Protein AF-A0A1Q5UIK3-F1 (afdb_monomer_lite)

Foldseek 3Di:
DDDDDDDDDDPPPPPPPPPPPDPDQDLVNVVVCVVVVVPVVCVVPPDDDDADADPQAFAADFADQFQADPPGDGDPDPVRGDAAADAEAPPNHNPRHDTQPDGPPDDGDDHDWDWDWDDPDSRDIDIDIDTDTSFDAHAYPNDTDGDD

Secondary structure (DSSP, 8-state):
-----------------------PPPHHHHHHHHHTTTHHHHHHTPPPP----BTTBPPP----SBS-BTTB----SGGGBPPPPPP-BTT-TTTTS----S-TTSPPPP---EEEEEEEETTEEEEEEE---S----EETTEE-S--

Sequence (148 aa):
MWLKSWAGLTILAGLAGSVAAVTQITDDEMTSLLNAGGVDLADRYAPLWFFGQAMSKPPCYPTWAFGGSPTTADIYNDAHKTPAAPQCEYPNVGCNCRNPGVAIGNRGPAFPVYYTYQRCSDTEVRVVYNLFYEKDGATFAGIQTGHD

Structure (mmCIF, N/CA/C/O backbone):
data_AF-A0A1Q5UIK3-F1
#
_entry.id   AF-A0A1Q5UIK3-F1
#
loop_
_atom_site.group_PDB
_atom_site.id
_atom_site.type_symbol
_atom_site.label_atom_id
_atom_site.label_alt_id
_atom_site.label_comp_id
_atom_site.label_asym_id
_atom_site.label_entity_id
_atom_site.label_seq_id
_atom_site.pdbx_PDB_ins_code
_atom_site.Cartn_x
_atom_site.Cartn_y
_atom_site.Cartn_z
_atom_site.occupancy
_atom_site.B_iso_or_equiv
_atom_site.auth_seq_id
_atom_site.auth_comp_id
_atom_site.auth_asym_id
_atom_site.auth_atom_id
_atom_site.pdbx_PDB_model_num
ATOM 1 N N . MET A 1 1 ? -42.497 -73.421 1.644 1.00 35.97 1 MET A N 1
ATOM 2 C CA . MET A 1 1 ? -41.841 -72.796 2.818 1.00 35.97 1 MET A CA 1
ATOM 3 C C . MET A 1 1 ? -41.055 -71.600 2.279 1.00 35.97 1 MET A C 1
ATOM 5 O O . MET A 1 1 ? -40.140 -71.850 1.517 1.00 35.97 1 MET A O 1
ATOM 9 N N . TRP A 1 2 ? -41.454 -70.315 2.369 1.00 42.72 2 TRP A N 1
ATOM 10 C CA . TRP A 1 2 ? -41.792 -69.489 3.560 1.00 42.72 2 TRP A CA 1
ATOM 11 C C . TRP A 1 2 ? -40.768 -69.753 4.678 1.00 42.72 2 TRP A C 1
ATOM 13 O O . TRP A 1 2 ? -40.650 -70.905 5.070 1.00 42.72 2 TRP A O 1
ATOM 23 N N . LEU A 1 3 ? -39.958 -68.815 5.188 1.00 38.78 3 LEU A N 1
ATOM 24 C CA . LEU A 1 3 ? -40.148 -67.404 5.577 1.00 38.78 3 LEU A CA 1
ATOM 25 C C . LEU A 1 3 ? -38.871 -66.573 5.252 1.00 38.78 3 LEU A C 1
ATOM 27 O O . LEU A 1 3 ? -37.780 -67.121 5.289 1.00 38.78 3 LEU A O 1
ATOM 31 N N . LYS A 1 4 ? -38.941 -65.319 4.771 1.00 45.28 4 LYS A N 1
ATOM 32 C CA . LYS A 1 4 ? -39.191 -64.036 5.484 1.00 45.28 4 LYS A CA 1
ATOM 33 C C . LYS A 1 4 ? -38.079 -63.631 6.474 1.00 45.28 4 LYS A C 1
ATOM 35 O O . LYS A 1 4 ? -37.810 -64.394 7.395 1.00 45.28 4 LYS A O 1
ATOM 40 N N . SER A 1 5 ? -37.601 -62.382 6.327 1.00 47.25 5 SER A N 1
ATOM 41 C CA . SER A 1 5 ? -37.031 -61.441 7.334 1.00 47.25 5 SER A CA 1
ATOM 42 C C . SER A 1 5 ? -35.660 -60.907 6.909 1.00 47.25 5 SER A C 1
ATOM 44 O O . SER A 1 5 ? -34.841 -61.670 6.425 1.00 47.25 5 SER A O 1
ATOM 46 N N . TRP A 1 6 ? -35.276 -59.652 7.106 1.00 45.16 6 TRP A N 1
ATOM 47 C CA . TRP A 1 6 ? -35.950 -58.374 7.335 1.00 45.16 6 TRP A CA 1
ATOM 48 C C . TRP A 1 6 ? -34.824 -57.329 7.249 1.00 45.16 6 TRP A C 1
ATOM 50 O O . TRP A 1 6 ? -33.680 -57.622 7.581 1.00 45.16 6 TRP A O 1
ATOM 60 N N . ALA A 1 7 ? -35.175 -56.141 6.766 1.00 48.38 7 ALA A N 1
ATOM 61 C CA . ALA A 1 7 ? -34.403 -54.904 6.747 1.00 48.38 7 ALA A CA 1
ATOM 62 C C . ALA A 1 7 ? -33.225 -54.805 7.744 1.00 48.38 7 ALA A C 1
ATOM 64 O O . ALA A 1 7 ? -33.425 -54.772 8.956 1.00 48.38 7 ALA A O 1
ATOM 65 N N . GLY A 1 8 ? -32.010 -54.640 7.217 1.00 41.06 8 GLY A N 1
ATOM 66 C CA . GLY A 1 8 ? -30.897 -54.028 7.941 1.00 41.06 8 GLY A CA 1
ATOM 67 C C . GLY A 1 8 ? -30.875 -52.535 7.631 1.00 41.06 8 GLY A C 1
ATOM 68 O O . GLY A 1 8 ? -30.409 -52.133 6.571 1.00 41.06 8 GLY A O 1
ATOM 69 N N . LEU A 1 9 ? -31.444 -51.727 8.523 1.00 45.75 9 LEU A N 1
ATOM 70 C CA . LEU A 1 9 ? -31.433 -50.270 8.449 1.00 45.75 9 LEU A CA 1
ATOM 71 C C . LEU A 1 9 ? -30.008 -49.774 8.757 1.00 45.75 9 LEU A C 1
ATOM 73 O O . LEU A 1 9 ? -29.568 -49.818 9.905 1.00 45.75 9 LEU A O 1
ATOM 77 N N . THR A 1 10 ? -29.267 -49.327 7.746 1.00 52.31 10 THR A N 1
ATOM 78 C CA . THR A 1 10 ? -27.949 -48.708 7.931 1.00 52.31 10 THR A CA 1
ATOM 79 C C . THR A 1 10 ? -28.141 -47.300 8.494 1.00 52.31 10 THR A C 1
ATOM 81 O O . THR A 1 10 ? -28.479 -46.368 7.767 1.00 52.31 10 THR A O 1
ATOM 84 N N . ILE A 1 11 ? -27.955 -47.130 9.803 1.00 53.50 11 ILE A N 1
ATOM 85 C CA . ILE A 1 11 ? -27.897 -45.807 10.432 1.00 53.50 11 ILE A CA 1
ATOM 86 C C . ILE A 1 11 ? -26.524 -45.211 10.098 1.00 53.50 11 ILE A C 1
ATOM 88 O O . ILE A 1 11 ? -25.532 -45.513 10.759 1.00 53.50 11 ILE A O 1
ATOM 92 N N . LEU A 1 12 ? -26.451 -44.367 9.064 1.00 50.59 12 LEU A N 1
ATOM 93 C CA . LEU A 1 12 ? -25.354 -43.407 8.944 1.00 50.59 12 LEU A CA 1
ATOM 94 C C . LEU A 1 12 ? -25.572 -42.336 10.019 1.00 50.59 12 LEU A C 1
ATOM 96 O O . LEU A 1 12 ? -26.315 -41.377 9.819 1.00 50.59 12 LEU A O 1
ATOM 100 N N . ALA A 1 13 ? -24.935 -42.512 11.175 1.00 54.38 13 ALA A N 1
ATOM 101 C CA . ALA A 1 13 ? -24.738 -41.424 12.117 1.00 54.38 13 ALA A CA 1
ATOM 102 C C . ALA A 1 13 ? -23.795 -40.413 11.452 1.00 54.38 13 ALA A C 1
ATOM 104 O O . ALA A 1 13 ? -22.579 -40.599 11.417 1.00 54.38 13 ALA A O 1
ATOM 105 N N . GLY A 1 14 ? -24.377 -39.378 10.845 1.00 53.47 14 GLY A N 1
ATOM 106 C CA . GLY A 1 14 ? -23.629 -38.240 10.340 1.00 53.47 14 GLY A CA 1
ATOM 107 C C . GLY A 1 14 ? -22.860 -37.612 11.494 1.00 53.47 14 GLY A C 1
ATOM 108 O O . GLY A 1 14 ? -23.458 -37.090 12.433 1.00 53.47 14 GLY A O 1
ATOM 109 N N . LEU A 1 15 ? -21.532 -37.677 11.427 1.00 57.94 15 LEU A N 1
ATOM 110 C CA . LEU A 1 15 ? -20.653 -36.820 12.207 1.00 57.94 15 LEU A CA 1
ATOM 111 C C . LEU A 1 15 ? -20.945 -35.381 11.776 1.00 57.94 15 LEU A C 1
ATOM 113 O O . LEU A 1 15 ? -20.359 -34.872 10.822 1.00 57.94 15 LEU A O 1
ATOM 117 N N . ALA A 1 16 ? -21.886 -34.733 12.458 1.00 58.91 16 ALA A N 1
ATOM 118 C CA . ALA A 1 16 ? -21.988 -33.288 12.468 1.00 58.91 16 ALA A CA 1
ATOM 119 C C . ALA A 1 16 ? -20.746 -32.775 13.203 1.00 58.91 16 ALA A C 1
ATOM 121 O O . ALA A 1 16 ? -20.760 -32.564 14.413 1.00 58.91 16 ALA A O 1
ATOM 122 N N . GLY A 1 17 ? -19.631 -32.669 12.479 1.00 57.50 17 GLY A N 1
ATOM 123 C CA . GLY A 1 17 ? -18.482 -31.918 12.947 1.00 57.50 17 GLY A CA 1
ATOM 124 C C . GLY A 1 17 ? -18.959 -30.496 13.186 1.00 57.50 17 GLY A C 1
ATOM 125 O O . GLY A 1 17 ? -19.393 -29.822 12.251 1.00 57.50 17 GLY A O 1
ATOM 126 N N . SER A 1 18 ? -18.933 -30.058 14.439 1.00 54.19 18 SER A N 1
ATOM 127 C CA . SER A 1 18 ? -19.069 -28.654 14.782 1.00 54.19 18 SER A CA 1
ATOM 128 C C . SER A 1 18 ? -17.941 -27.918 14.070 1.00 54.19 18 SER A C 1
ATOM 130 O O . SER A 1 18 ? -16.790 -27.928 14.501 1.00 54.19 18 SER A O 1
ATOM 132 N N . VAL A 1 19 ? -18.264 -27.300 12.937 1.00 55.69 19 VAL A N 1
ATOM 133 C CA . VAL A 1 19 ? -17.433 -26.242 12.383 1.00 55.69 19 VAL A CA 1
ATOM 134 C C . VAL A 1 19 ? -17.453 -25.155 13.452 1.00 55.69 19 VAL A C 1
ATOM 136 O O . VAL A 1 19 ? -18.446 -24.445 13.594 1.00 55.69 19 VAL A O 1
ATOM 139 N N . ALA A 1 20 ? -16.404 -25.077 14.270 1.00 50.78 20 ALA A N 1
ATOM 140 C CA . ALA A 1 20 ? -16.178 -23.946 15.158 1.00 50.78 20 ALA A CA 1
ATOM 141 C C . ALA A 1 20 ? -15.836 -22.742 14.268 1.00 50.78 20 ALA A C 1
ATOM 143 O O . ALA A 1 20 ? -14.674 -22.418 14.032 1.00 50.78 20 ALA A O 1
ATOM 144 N N . ALA A 1 21 ? -16.871 -22.162 13.665 1.00 48.84 21 ALA A N 1
ATOM 145 C CA . ALA A 1 21 ? -16.783 -21.008 12.796 1.00 48.84 21 ALA A CA 1
ATOM 146 C C . ALA A 1 21 ? -16.826 -19.736 13.647 1.00 48.84 21 ALA A C 1
ATOM 148 O O . ALA A 1 21 ? -17.780 -19.518 14.387 1.00 48.84 21 ALA A O 1
ATOM 149 N N . VAL A 1 22 ? -15.795 -18.906 13.461 1.00 58.50 22 VAL A N 1
ATOM 150 C CA . VAL A 1 22 ? -15.630 -17.530 13.955 1.00 58.50 22 VAL A CA 1
ATOM 151 C C . VAL A 1 22 ? -15.568 -17.420 15.483 1.00 58.50 22 VAL A C 1
ATOM 153 O O . VAL A 1 22 ? -16.582 -17.371 16.171 1.00 58.50 22 VAL A O 1
ATOM 156 N N . THR A 1 23 ? -14.354 -17.276 16.024 1.00 61.75 23 THR A N 1
ATOM 157 C CA . THR A 1 23 ? -14.182 -16.599 17.317 1.00 61.75 23 THR A CA 1
ATOM 158 C C . THR A 1 23 ? -14.755 -15.194 17.159 1.00 61.75 23 THR A C 1
ATOM 160 O O . THR A 1 23 ? -14.167 -14.367 16.456 1.00 61.75 23 THR A O 1
ATOM 163 N N . GLN A 1 24 ? -15.935 -14.953 17.721 1.00 78.38 24 GLN A N 1
ATOM 164 C CA . GLN A 1 24 ? -16.525 -13.622 17.739 1.00 78.38 24 GLN A CA 1
ATOM 165 C C . GLN A 1 24 ? -15.636 -12.721 18.595 1.00 78.38 24 GLN A C 1
ATOM 167 O O . GLN A 1 24 ? -15.252 -13.102 19.698 1.00 78.38 24 GLN A O 1
ATOM 172 N N . ILE A 1 25 ? -15.290 -11.552 18.061 1.00 86.62 25 ILE A N 1
ATOM 173 C CA . ILE A 1 25 ? -14.640 -10.496 18.836 1.00 86.62 25 ILE A CA 1
ATOM 174 C C . ILE A 1 25 ? -15.719 -9.919 19.750 1.00 86.62 25 ILE A C 1
ATOM 176 O O . ILE A 1 25 ? -16.785 -9.536 19.264 1.00 86.62 25 ILE A O 1
ATOM 180 N N . THR A 1 26 ? -15.478 -9.908 21.059 1.00 91.31 26 THR A N 1
ATOM 181 C CA . THR A 1 26 ? -16.429 -9.321 22.013 1.00 91.31 26 THR A CA 1
ATOM 182 C C . THR A 1 26 ? -16.451 -7.799 21.879 1.00 91.31 26 THR A C 1
ATOM 184 O O . THR A 1 26 ? -15.500 -7.202 21.376 1.00 91.31 26 THR A O 1
ATOM 187 N N . ASP A 1 27 ? -17.504 -7.145 22.368 1.00 91.19 27 ASP A N 1
ATOM 188 C CA . ASP A 1 27 ? -17.585 -5.678 22.337 1.00 91.19 27 ASP A CA 1
ATOM 189 C C . ASP A 1 27 ? -16.419 -5.014 23.085 1.00 91.19 27 ASP A C 1
ATOM 191 O O . ASP A 1 27 ? -15.885 -4.000 22.627 1.00 91.19 27 ASP A O 1
ATOM 195 N N . ASP A 1 28 ? -15.984 -5.611 24.198 1.00 94.12 28 ASP A N 1
ATOM 196 C CA . ASP A 1 28 ? -14.838 -5.144 24.982 1.00 94.12 28 ASP A CA 1
ATOM 197 C C . ASP A 1 28 ? -13.520 -5.319 24.215 1.00 94.12 28 ASP A C 1
ATOM 199 O O . ASP A 1 28 ? -12.705 -4.393 24.170 1.00 94.12 28 ASP A O 1
ATOM 203 N N . GLU A 1 29 ? -13.318 -6.473 23.564 1.00 94.12 29 GLU A N 1
ATOM 204 C CA . GLU A 1 29 ? -12.138 -6.727 22.726 1.00 94.12 29 GLU A CA 1
ATOM 205 C C . GLU A 1 29 ? -12.114 -5.760 21.539 1.00 94.12 29 GLU A C 1
ATOM 207 O O . GLU A 1 29 ? -11.101 -5.105 21.296 1.00 94.12 29 GLU A O 1
ATOM 212 N N . MET A 1 30 ? -13.241 -5.592 20.844 1.00 93.69 30 MET A N 1
ATOM 213 C CA . MET A 1 30 ? -13.347 -4.665 19.721 1.00 93.69 30 MET A CA 1
ATOM 214 C C . MET A 1 30 ? -13.067 -3.231 20.171 1.00 93.69 30 MET A C 1
ATOM 216 O O . MET A 1 30 ? -12.291 -2.521 19.537 1.00 93.69 30 MET A O 1
ATOM 220 N N . THR A 1 31 ? -13.643 -2.800 21.292 1.00 94.38 31 THR A N 1
ATOM 221 C CA . THR A 1 31 ? -13.398 -1.463 21.847 1.00 94.38 31 THR A CA 1
ATOM 222 C C . THR A 1 31 ? -11.925 -1.270 22.205 1.00 94.38 31 THR A C 1
ATOM 224 O O . THR A 1 31 ? -11.357 -0.218 21.911 1.00 94.38 31 THR A O 1
ATOM 227 N N . SER A 1 32 ? -11.273 -2.285 22.777 1.00 95.19 32 SER A N 1
ATOM 228 C CA . SER A 1 32 ? -9.839 -2.249 23.074 1.00 95.19 32 SER A CA 1
ATOM 229 C C . SER A 1 32 ? -8.993 -2.111 21.804 1.00 95.19 32 SER A C 1
ATOM 231 O O . SER A 1 32 ? -8.152 -1.213 21.736 1.00 95.19 32 SER A O 1
ATOM 233 N N . LEU A 1 33 ? -9.271 -2.917 20.775 1.00 95.25 33 LEU A N 1
ATOM 234 C CA . LEU A 1 33 ? -8.584 -2.863 19.480 1.00 95.25 33 LEU A CA 1
ATOM 235 C C . LEU A 1 33 ? -8.726 -1.487 18.813 1.00 95.25 33 LEU A C 1
ATOM 237 O O . LEU A 1 33 ? -7.747 -0.918 18.328 1.00 95.25 33 LEU A O 1
ATOM 241 N N . LEU A 1 34 ? -9.939 -0.927 18.816 1.00 94.94 34 LEU A N 1
ATOM 242 C CA . LEU A 1 34 ? -10.218 0.394 18.250 1.00 94.94 34 LEU A CA 1
ATOM 243 C C . LEU A 1 34 ? -9.526 1.515 19.039 1.00 94.94 34 LEU A C 1
ATOM 245 O O . LEU A 1 34 ? -9.010 2.452 18.431 1.00 94.94 34 LEU A O 1
ATOM 249 N N . ASN A 1 35 ? -9.475 1.427 20.370 1.00 94.62 35 ASN A N 1
ATOM 250 C CA . ASN A 1 35 ? -8.804 2.422 21.215 1.00 94.62 35 ASN A CA 1
ATOM 251 C C . ASN A 1 35 ? -7.273 2.361 21.106 1.00 94.62 35 ASN A C 1
ATOM 253 O O . ASN A 1 35 ? -6.609 3.377 21.301 1.00 94.62 35 ASN A O 1
ATOM 257 N N . ALA A 1 36 ? -6.711 1.204 20.748 1.00 94.81 36 ALA A N 1
ATOM 258 C CA . ALA A 1 36 ? -5.283 1.024 20.481 1.00 94.81 36 ALA A CA 1
ATOM 259 C C . ALA A 1 36 ? -4.842 1.535 19.090 1.00 94.81 36 ALA A C 1
ATOM 261 O O . ALA A 1 36 ? -3.733 1.249 18.644 1.00 94.81 36 ALA A O 1
ATOM 262 N N . GLY A 1 37 ? -5.698 2.274 18.374 1.00 93.94 37 GLY A N 1
ATOM 263 C CA . GLY A 1 37 ? -5.393 2.773 17.030 1.00 93.94 37 GLY A CA 1
ATOM 264 C C . GLY A 1 37 ? -5.663 1.760 15.915 1.00 93.94 37 GLY A C 1
ATOM 265 O O . GLY A 1 37 ? -5.223 1.965 14.782 1.00 93.94 37 GLY A O 1
ATOM 266 N N . GLY A 1 38 ? -6.349 0.650 16.211 1.00 94.62 38 GLY A N 1
ATOM 267 C CA . GLY A 1 38 ? -6.768 -0.339 15.218 1.00 94.62 38 GLY A CA 1
ATOM 268 C C . GLY A 1 38 ? -5.632 -1.114 14.545 1.00 94.62 38 GLY A C 1
ATOM 269 O O . GLY A 1 38 ? -5.915 -1.833 13.594 1.00 94.62 38 GLY A O 1
ATOM 270 N N . VAL A 1 39 ? -4.379 -0.988 15.008 1.00 94.38 39 VAL A N 1
ATOM 271 C CA . VAL A 1 39 ? -3.204 -1.649 14.403 1.00 94.38 39 VAL A CA 1
ATOM 272 C C . VAL A 1 39 ? -3.386 -3.164 14.407 1.00 94.38 39 VAL A C 1
ATOM 274 O O . VAL A 1 39 ? -3.352 -3.788 13.353 1.00 94.38 39 VAL A O 1
ATOM 277 N N . ASP A 1 40 ? -3.664 -3.742 15.575 1.00 94.56 40 ASP A N 1
ATOM 278 C CA . ASP A 1 40 ? -3.824 -5.191 15.730 1.00 94.56 40 ASP A CA 1
ATOM 279 C C . ASP A 1 40 ? -5.057 -5.715 14.980 1.00 94.56 40 ASP A C 1
ATOM 281 O O . ASP A 1 40 ? -5.056 -6.827 14.454 1.00 94.56 40 ASP A O 1
ATOM 285 N N . LEU A 1 41 ? -6.112 -4.896 14.884 1.00 94.38 41 LEU A N 1
ATOM 286 C CA . LEU A 1 41 ? -7.287 -5.223 14.078 1.00 94.38 41 LEU A CA 1
ATOM 287 C C . LEU A 1 41 ? -6.938 -5.239 12.583 1.00 94.38 41 LEU A C 1
ATOM 289 O O . LEU A 1 41 ? -7.338 -6.159 11.871 1.00 94.38 41 LEU A O 1
ATOM 293 N N . ALA A 1 42 ? -6.194 -4.241 12.109 1.00 95.75 42 ALA A N 1
ATOM 294 C CA . ALA A 1 42 ? -5.764 -4.149 10.721 1.00 95.75 42 ALA A CA 1
ATOM 295 C C . ALA A 1 42 ? -4.772 -5.262 10.354 1.00 95.75 42 ALA A C 1
ATOM 297 O O . ALA A 1 42 ? -4.863 -5.826 9.270 1.00 95.75 42 ALA A O 1
ATOM 298 N N . ASP A 1 43 ? -3.867 -5.638 11.253 1.00 94.06 43 ASP A N 1
ATOM 299 C CA . ASP A 1 43 ? -2.946 -6.754 11.026 1.00 94.06 43 ASP A CA 1
ATO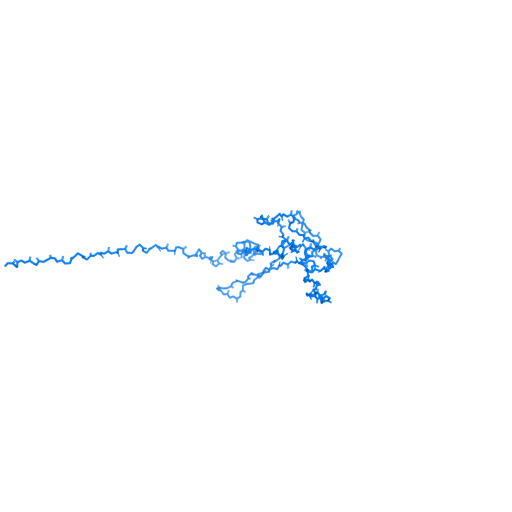M 300 C C . ASP A 1 43 ? -3.699 -8.094 10.947 1.00 94.06 43 ASP A C 1
ATOM 302 O O . ASP A 1 43 ? -3.540 -8.852 9.988 1.00 94.06 43 ASP A O 1
ATOM 306 N N . ARG A 1 44 ? -4.622 -8.346 11.889 1.00 92.06 44 ARG A N 1
ATOM 307 C CA . ARG A 1 44 ? -5.414 -9.590 11.954 1.00 92.06 44 ARG A CA 1
ATOM 308 C C . ARG A 1 44 ? -6.269 -9.840 10.711 1.00 92.06 44 ARG A C 1
ATOM 310 O O . ARG A 1 44 ? -6.521 -10.998 10.374 1.00 92.06 44 ARG A O 1
ATOM 317 N N . TYR A 1 45 ? -6.738 -8.779 10.059 1.00 91.75 45 TYR A N 1
ATOM 318 C CA . TYR A 1 45 ? -7.625 -8.853 8.894 1.00 91.75 45 TYR A CA 1
ATOM 319 C C . TYR A 1 45 ? -6.983 -8.312 7.612 1.00 91.75 45 TYR A C 1
ATOM 321 O O . TYR A 1 45 ? -7.697 -8.026 6.644 1.00 91.75 45 TYR A O 1
ATOM 329 N N . ALA A 1 46 ? -5.656 -8.169 7.586 1.00 95.50 46 ALA A N 1
ATOM 330 C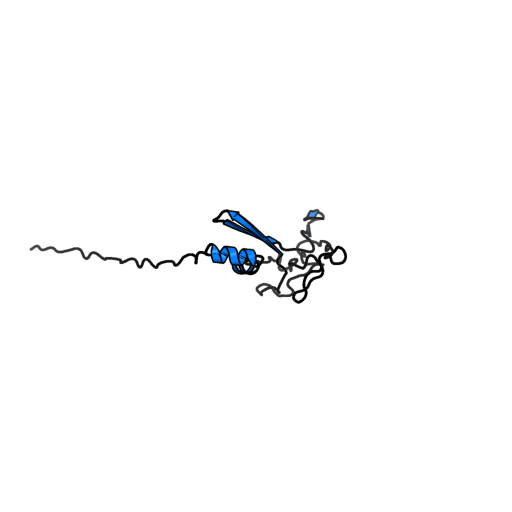 CA . ALA A 1 46 ? -4.940 -7.752 6.393 1.00 95.50 46 ALA A CA 1
ATOM 331 C C . ALA A 1 46 ? -5.161 -8.776 5.262 1.00 95.50 46 ALA A C 1
ATOM 333 O O . ALA A 1 46 ? -5.050 -9.988 5.482 1.00 95.50 46 ALA A O 1
ATOM 334 N N . PRO A 1 47 ? -5.477 -8.331 4.034 1.00 95.31 47 PRO A N 1
ATOM 335 C CA . PRO A 1 47 ? -5.604 -9.241 2.909 1.00 95.31 47 PRO A CA 1
ATOM 336 C C . PRO A 1 47 ? -4.241 -9.822 2.516 1.00 95.31 47 PRO A C 1
ATOM 338 O O . PRO A 1 47 ? -3.180 -9.289 2.830 1.00 95.31 47 PRO A O 1
ATOM 341 N N . LEU A 1 48 ? -4.270 -10.910 1.753 1.00 94.88 48 LEU A N 1
ATOM 342 C CA . LEU A 1 48 ? -3.085 -11.382 1.047 1.00 94.88 48 LEU A CA 1
ATOM 343 C C . LEU A 1 48 ? -2.978 -10.651 -0.291 1.00 94.88 48 LEU A C 1
ATOM 345 O O . LEU A 1 48 ? -3.890 -10.716 -1.116 1.00 94.88 48 LEU A O 1
ATOM 349 N N . TRP A 1 49 ? -1.851 -9.982 -0.521 1.00 95.38 49 TRP A N 1
ATOM 350 C CA . TRP A 1 49 ? -1.579 -9.298 -1.783 1.00 95.38 49 TRP A CA 1
ATOM 351 C C . TRP A 1 49 ? -0.779 -10.186 -2.733 1.00 95.38 49 TRP A C 1
ATOM 353 O O . TRP A 1 49 ? 0.316 -10.650 -2.408 1.00 95.38 49 TRP A O 1
ATOM 363 N N . PHE A 1 50 ? -1.317 -10.376 -3.935 1.00 93.88 50 PHE A N 1
ATOM 364 C CA . PHE A 1 50 ? -0.648 -11.053 -5.040 1.00 93.88 50 PHE A CA 1
ATOM 365 C C . PHE A 1 50 ? -0.319 -10.029 -6.123 1.00 93.88 50 PHE A C 1
ATOM 367 O O . PHE A 1 50 ? -1.212 -9.374 -6.657 1.00 93.88 50 PHE A O 1
ATOM 374 N N . PHE A 1 51 ? 0.961 -9.906 -6.465 1.00 93.44 51 PHE A N 1
ATOM 375 C CA . PHE A 1 51 ? 1.429 -8.952 -7.470 1.00 93.44 51 PHE A CA 1
ATOM 376 C C . PHE A 1 51 ? 1.698 -9.677 -8.789 1.00 93.44 51 PHE A C 1
ATOM 378 O O . PHE A 1 51 ? 2.614 -10.496 -8.888 1.00 93.44 51 PHE A O 1
ATOM 385 N N . GLY A 1 52 ? 0.863 -9.399 -9.791 1.00 90.25 52 GLY A N 1
ATOM 386 C CA . GLY A 1 52 ? 0.937 -10.031 -11.107 1.00 90.25 52 GLY A CA 1
ATOM 387 C C . GLY A 1 52 ? 2.137 -9.564 -11.934 1.00 90.25 52 GLY A C 1
ATOM 388 O O . GLY A 1 52 ? 2.628 -8.452 -11.767 1.00 90.25 52 GLY A O 1
ATOM 389 N N . GLN A 1 53 ? 2.589 -10.416 -12.856 1.00 90.75 53 GLN A N 1
ATOM 390 C CA . GLN A 1 53 ? 3.650 -10.100 -13.816 1.00 90.75 53 GLN A CA 1
ATOM 391 C C . GLN A 1 53 ? 3.144 -10.280 -15.243 1.00 90.75 53 GLN A C 1
ATOM 393 O O . GLN A 1 53 ? 2.706 -11.368 -15.620 1.00 90.75 53 GLN A O 1
ATOM 398 N N . ALA A 1 54 ? 3.232 -9.226 -16.051 1.00 89.62 54 ALA A N 1
ATOM 399 C CA . ALA A 1 54 ? 2.898 -9.279 -17.468 1.00 89.62 54 ALA A CA 1
ATOM 400 C C . ALA A 1 54 ? 4.097 -9.812 -18.260 1.00 89.62 54 ALA A C 1
ATOM 402 O O . ALA A 1 54 ? 5.178 -9.233 -18.203 1.00 89.62 5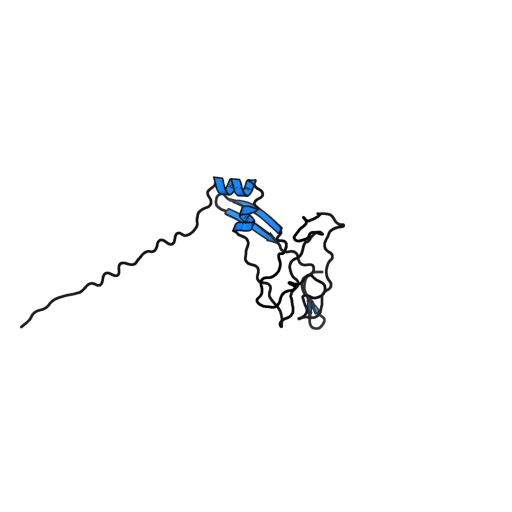4 ALA A O 1
ATOM 403 N N . MET A 1 55 ? 3.928 -10.916 -18.998 1.00 93.00 55 MET A N 1
ATOM 404 C CA . MET A 1 55 ? 4.989 -11.509 -19.836 1.00 93.00 55 MET A CA 1
ATOM 405 C C . MET A 1 55 ? 6.328 -11.697 -19.092 1.00 93.00 55 MET A C 1
ATOM 407 O O . MET A 1 55 ? 7.401 -11.402 -19.622 1.00 93.00 55 MET A O 1
ATOM 411 N N . SER A 1 56 ? 6.257 -12.149 -17.836 1.00 92.81 56 SER A N 1
ATOM 412 C CA . SER A 1 56 ? 7.414 -12.331 -16.945 1.00 92.81 56 SER A CA 1
ATOM 413 C C . SER A 1 56 ? 8.235 -11.057 -16.692 1.00 92.81 56 SER A C 1
ATOM 415 O O . SER A 1 56 ? 9.430 -11.133 -16.400 1.00 92.81 56 SER A O 1
ATOM 417 N N . LYS A 1 57 ? 7.621 -9.876 -16.827 1.00 93.50 57 LYS A N 1
ATOM 418 C CA . LYS A 1 57 ? 8.214 -8.602 -16.418 1.00 93.50 57 LYS A CA 1
ATOM 419 C C . LYS A 1 57 ? 7.800 -8.252 -14.986 1.00 93.50 57 LYS A C 1
ATOM 421 O O . LYS A 1 57 ? 6.620 -8.400 -14.652 1.00 93.50 57 LYS A O 1
ATOM 426 N N . PRO A 1 58 ? 8.736 -7.760 -14.151 1.00 93.62 58 PRO A N 1
ATOM 427 C CA . PRO A 1 58 ? 8.408 -7.275 -12.818 1.00 93.62 58 PRO A CA 1
ATOM 428 C C . PRO A 1 58 ? 7.347 -6.165 -12.870 1.00 93.62 58 PRO A C 1
ATOM 430 O O . PRO A 1 58 ? 7.390 -5.335 -13.784 1.00 93.62 58 PRO A O 1
ATOM 433 N N . PRO A 1 59 ? 6.420 -6.114 -11.899 1.00 94.06 59 PRO A N 1
ATOM 434 C CA . PRO A 1 59 ? 5.491 -5.005 -11.769 1.00 94.06 59 PRO A CA 1
ATOM 435 C C . PRO A 1 59 ? 6.150 -3.856 -10.994 1.00 94.06 59 PRO A C 1
ATOM 437 O O . PRO A 1 59 ? 7.190 -4.051 -10.355 1.00 94.06 59 PRO A O 1
ATOM 440 N N . CYS A 1 60 ? 5.514 -2.681 -10.976 1.00 94.31 60 CYS A N 1
ATOM 441 C CA . CYS A 1 60 ? 5.744 -1.775 -9.853 1.00 94.31 60 CYS A CA 1
ATOM 442 C C . CYS A 1 60 ? 5.217 -2.421 -8.574 1.00 94.31 60 CYS A C 1
ATOM 444 O O . CYS A 1 60 ? 4.196 -3.111 -8.575 1.00 94.31 60 CYS A O 1
ATOM 446 N N . TYR A 1 61 ? 5.938 -2.212 -7.487 1.00 95.69 61 TYR A N 1
ATOM 447 C CA . TYR A 1 61 ? 5.668 -2.792 -6.184 1.00 95.69 61 TYR A CA 1
ATOM 448 C C . TYR A 1 61 ? 5.329 -1.681 -5.193 1.00 95.69 61 TYR A C 1
ATOM 450 O O . TYR A 1 61 ? 5.908 -0.597 -5.311 1.00 95.69 61 TYR A O 1
ATOM 458 N N . PRO A 1 62 ? 4.444 -1.917 -4.207 1.00 95.81 62 PRO A N 1
ATOM 459 C CA . PRO A 1 62 ? 4.079 -0.865 -3.275 1.00 95.81 62 PRO A CA 1
ATOM 460 C C . PRO A 1 62 ? 5.298 -0.292 -2.548 1.00 95.81 62 PRO A C 1
ATOM 462 O O . PRO A 1 62 ? 6.224 -1.013 -2.146 1.00 95.81 62 PRO A O 1
ATOM 465 N N . THR A 1 63 ? 5.299 1.022 -2.373 1.00 94.25 63 THR A N 1
ATOM 466 C CA . THR A 1 63 ? 6.380 1.765 -1.723 1.00 94.25 63 THR A CA 1
ATOM 467 C C . THR A 1 63 ? 5.818 2.843 -0.804 1.00 94.25 63 THR A C 1
ATOM 469 O O . THR A 1 63 ? 4.608 3.051 -0.752 1.00 94.25 63 THR A O 1
ATOM 472 N N . TRP A 1 64 ? 6.686 3.492 -0.033 1.00 94.75 64 TRP A N 1
ATOM 473 C CA . TRP A 1 64 ? 6.288 4.543 0.902 1.00 94.75 64 TRP A CA 1
ATOM 474 C C . TRP A 1 64 ? 5.798 5.760 0.131 1.00 94.75 64 TRP A C 1
ATOM 476 O O . TRP A 1 64 ? 6.419 6.156 -0.850 1.00 94.75 64 TRP A O 1
ATOM 486 N N . ALA A 1 65 ? 4.698 6.360 0.574 1.00 94.44 65 ALA A N 1
ATOM 487 C CA . ALA A 1 65 ? 4.197 7.619 0.034 1.00 94.44 65 ALA A CA 1
ATOM 488 C C . ALA A 1 65 ? 5.055 8.814 0.489 1.00 94.44 65 ALA A C 1
ATOM 490 O O . ALA A 1 65 ? 5.128 9.821 -0.216 1.00 94.44 65 ALA A O 1
ATOM 491 N N . PHE A 1 66 ? 5.717 8.694 1.648 1.00 94.06 66 PHE A N 1
ATOM 492 C CA . PHE A 1 66 ? 6.516 9.757 2.252 1.00 94.06 66 PHE A CA 1
ATOM 493 C C . PHE A 1 66 ? 7.847 9.244 2.825 1.00 94.06 66 PHE A C 1
ATOM 495 O O . PHE A 1 66 ? 7.905 8.918 4.004 1.00 94.06 66 PHE A O 1
ATOM 502 N N . GLY A 1 67 ? 8.918 9.193 2.025 1.00 83.44 67 GLY A N 1
ATOM 503 C CA . GLY A 1 67 ? 10.322 9.136 2.482 1.00 83.44 67 GLY A CA 1
ATOM 504 C C . GLY A 1 67 ? 10.723 8.058 3.509 1.00 83.44 67 GLY A C 1
ATOM 505 O O . GLY A 1 67 ? 11.806 8.159 4.085 1.00 83.44 67 GLY A O 1
ATOM 506 N N . GLY A 1 68 ? 9.869 7.067 3.773 1.00 83.19 68 GLY A N 1
ATOM 507 C CA . GLY A 1 68 ? 10.070 6.004 4.753 1.00 83.19 68 GLY A CA 1
ATOM 508 C C . GLY A 1 68 ? 10.848 4.808 4.205 1.00 83.19 68 GLY A C 1
ATOM 509 O O . GLY A 1 68 ? 11.284 4.774 3.053 1.00 83.19 68 GLY A O 1
ATOM 510 N N . SER A 1 69 ? 11.039 3.799 5.054 1.00 84.31 69 SER A N 1
ATOM 511 C CA . SER A 1 69 ? 11.700 2.538 4.697 1.00 84.31 69 SER A CA 1
ATOM 512 C C . SER A 1 69 ? 11.167 1.391 5.567 1.00 84.31 69 SER A C 1
ATOM 514 O O . SER A 1 69 ? 10.398 1.635 6.497 1.00 84.31 69 SER A O 1
ATOM 516 N N . PRO A 1 70 ? 11.575 0.123 5.351 1.00 84.19 70 PRO A N 1
ATOM 517 C CA . PRO A 1 70 ? 11.173 -0.972 6.237 1.00 84.19 70 PRO A CA 1
ATOM 518 C C . PRO A 1 70 ? 11.628 -0.778 7.688 1.00 84.19 70 PRO A C 1
ATOM 520 O O . PRO A 1 70 ? 11.124 -1.448 8.582 1.00 84.19 70 PRO A O 1
ATOM 523 N N . THR A 1 71 ? 12.607 0.101 7.912 1.00 87.00 71 THR A N 1
ATOM 524 C CA . THR A 1 71 ? 13.238 0.336 9.213 1.00 87.00 71 THR A CA 1
ATOM 525 C C . THR A 1 71 ? 13.009 1.748 9.750 1.00 87.00 71 THR A C 1
ATOM 527 O O . THR A 1 71 ? 13.513 2.070 10.822 1.00 87.00 71 THR A O 1
ATOM 530 N N . THR A 1 72 ? 12.286 2.608 9.027 1.00 87.75 72 THR A N 1
ATOM 531 C CA . THR A 1 72 ? 12.044 4.004 9.422 1.00 87.75 72 THR A CA 1
ATOM 532 C C . THR A 1 72 ? 10.604 4.405 9.132 1.00 87.75 72 THR A C 1
ATOM 534 O O . THR A 1 72 ? 10.063 4.064 8.083 1.00 87.75 72 THR A O 1
ATOM 537 N N . ALA A 1 73 ? 9.996 5.155 10.050 1.00 86.00 73 ALA A N 1
ATOM 538 C CA . ALA A 1 73 ? 8.657 5.701 9.858 1.00 86.00 73 ALA A CA 1
ATOM 539 C C . ALA A 1 73 ? 8.615 6.738 8.721 1.00 86.00 73 ALA A C 1
ATOM 541 O O . ALA A 1 73 ? 9.631 7.357 8.397 1.00 86.00 73 ALA A O 1
ATOM 542 N N . ASP A 1 74 ? 7.420 6.944 8.167 1.00 88.38 74 ASP A N 1
ATOM 543 C CA . ASP A 1 74 ? 7.153 8.003 7.195 1.00 88.38 74 ASP A CA 1
ATOM 544 C C . ASP A 1 74 ? 7.304 9.391 7.819 1.00 88.38 74 ASP A C 1
ATOM 546 O O . ASP A 1 74 ? 6.927 9.631 8.971 1.00 88.38 74 ASP A O 1
ATOM 550 N N . ILE A 1 75 ? 7.810 10.330 7.018 1.00 91.94 75 ILE A N 1
ATOM 551 C CA . ILE A 1 75 ? 7.900 11.744 7.383 1.00 91.94 75 ILE A CA 1
ATOM 552 C C . ILE A 1 75 ? 6.881 12.515 6.544 1.00 91.94 75 ILE A C 1
ATOM 554 O O . ILE A 1 75 ? 7.136 12.868 5.398 1.00 91.94 75 ILE A O 1
ATOM 558 N N . TYR A 1 76 ? 5.715 12.800 7.122 1.00 91.25 76 TYR A N 1
ATO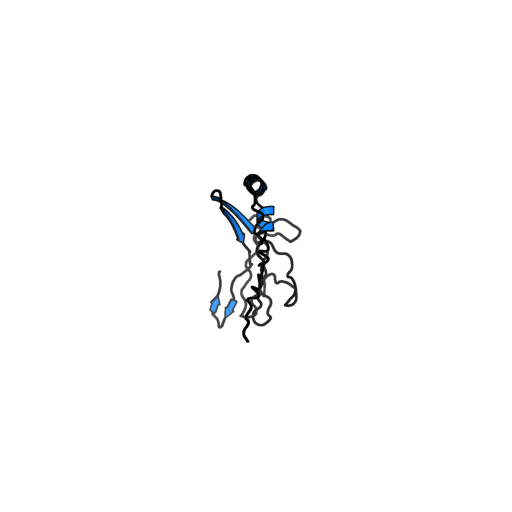M 559 C CA . TYR A 1 76 ? 4.590 13.425 6.418 1.00 91.25 76 TYR A CA 1
ATOM 560 C C . TYR A 1 76 ? 4.799 14.928 6.170 1.00 91.25 76 TYR A C 1
ATOM 562 O O . TYR A 1 76 ? 4.240 15.776 6.865 1.00 91.25 76 TYR A O 1
ATOM 570 N N . ASN A 1 77 ? 5.613 15.275 5.174 1.00 92.50 77 ASN A N 1
ATOM 571 C CA . ASN A 1 77 ? 5.730 16.636 4.654 1.00 92.50 77 ASN A CA 1
ATOM 572 C C . ASN A 1 77 ? 6.056 16.640 3.150 1.00 92.50 77 ASN A C 1
ATOM 574 O O . ASN A 1 77 ? 6.442 15.620 2.580 1.00 92.50 77 ASN A O 1
ATOM 578 N N . ASP A 1 78 ? 5.917 17.803 2.511 1.00 93.75 78 ASP A N 1
ATOM 579 C CA . ASP A 1 78 ? 6.111 17.944 1.063 1.00 93.75 78 ASP A CA 1
ATOM 580 C C . ASP A 1 78 ? 7.521 17.578 0.589 1.00 93.75 78 ASP A C 1
ATOM 582 O O . ASP A 1 78 ? 7.669 17.014 -0.490 1.00 93.75 78 ASP A O 1
ATOM 586 N N . ALA A 1 79 ? 8.549 17.840 1.401 1.00 94.44 79 ALA A N 1
ATOM 587 C CA . ALA A 1 79 ? 9.937 17.537 1.054 1.00 94.44 79 ALA A CA 1
ATOM 588 C C . ALA A 1 79 ? 10.251 16.031 1.054 1.00 94.44 79 ALA A C 1
ATOM 590 O O . ALA A 1 79 ? 11.281 15.627 0.524 1.00 94.44 79 ALA A O 1
ATOM 591 N N . HIS A 1 80 ? 9.381 15.210 1.647 1.00 94.12 80 HIS A N 1
ATOM 592 C CA . HIS A 1 80 ? 9.558 13.763 1.747 1.00 94.12 80 HIS A CA 1
ATOM 593 C C . HIS A 1 80 ? 8.539 12.986 0.913 1.00 94.12 80 HIS A C 1
ATOM 595 O O . HIS A 1 80 ? 8.566 11.761 0.943 1.00 94.12 80 HIS A O 1
ATOM 601 N N . LYS A 1 81 ? 7.660 13.652 0.153 1.00 94.94 81 LYS A N 1
ATOM 602 C CA . LYS A 1 81 ? 6.771 12.969 -0.795 1.00 94.94 81 LYS A CA 1
ATOM 603 C C . LYS A 1 81 ? 7.593 12.153 -1.785 1.00 94.94 81 LYS A C 1
ATOM 605 O O . LYS A 1 81 ? 8.533 12.667 -2.394 1.00 94.94 81 LYS A O 1
ATOM 610 N N . THR A 1 82 ? 7.216 10.896 -1.966 1.00 93.19 82 THR A N 1
ATOM 611 C CA . THR A 1 82 ? 7.838 10.044 -2.975 1.00 93.19 82 THR A CA 1
ATOM 612 C C . THR A 1 82 ? 7.509 10.595 -4.364 1.00 93.19 82 THR A C 1
ATOM 614 O O . THR A 1 82 ? 6.333 10.832 -4.656 1.00 93.19 82 THR A O 1
ATOM 617 N N . PRO A 1 83 ? 8.518 10.853 -5.215 1.00 92.31 83 PRO A N 1
ATOM 618 C CA . PRO A 1 83 ? 8.291 11.411 -6.540 1.00 92.31 83 PRO A CA 1
ATOM 619 C C . PRO A 1 83 ? 7.562 10.411 -7.442 1.00 92.31 83 PRO A C 1
ATOM 621 O O . PRO A 1 83 ? 7.737 9.199 -7.317 1.00 92.31 83 PRO A O 1
ATOM 624 N N . ALA A 1 84 ? 6.776 10.929 -8.385 1.00 91.75 84 ALA A N 1
ATOM 625 C CA . ALA A 1 84 ? 6.165 10.103 -9.418 1.00 91.75 84 ALA A CA 1
ATOM 626 C C . ALA A 1 84 ? 7.239 9.479 -10.326 1.00 91.75 84 ALA A C 1
ATOM 628 O O . ALA A 1 84 ? 8.223 10.131 -10.694 1.00 91.75 84 ALA A O 1
ATOM 629 N N . ALA A 1 85 ? 7.035 8.221 -10.711 1.00 93.00 85 ALA A N 1
ATOM 630 C CA . ALA A 1 85 ? 7.910 7.501 -11.625 1.00 93.00 85 ALA A CA 1
ATOM 631 C C . ALA A 1 85 ? 7.399 7.612 -13.072 1.00 93.00 85 ALA A C 1
ATOM 633 O O . ALA A 1 85 ? 6.209 7.427 -13.327 1.00 93.00 85 ALA A O 1
ATOM 634 N N . PRO A 1 86 ? 8.276 7.823 -14.068 1.00 91.88 86 PRO A N 1
ATOM 635 C CA . PRO A 1 86 ? 7.849 7.855 -15.461 1.00 91.88 86 PRO A CA 1
ATOM 636 C C . PRO A 1 86 ? 7.364 6.479 -15.950 1.00 91.88 86 PRO A C 1
ATOM 638 O O . PRO A 1 86 ? 7.891 5.419 -15.574 1.00 91.88 86 PRO A O 1
ATOM 641 N N . GLN A 1 87 ? 6.369 6.500 -16.839 1.00 91.44 87 GLN A N 1
ATOM 642 C CA . GLN A 1 87 ? 5.845 5.312 -17.515 1.00 91.44 87 GLN A CA 1
ATOM 643 C C . GLN A 1 87 ? 6.868 4.700 -18.488 1.00 91.44 87 GLN A C 1
ATOM 645 O O . GLN A 1 87 ? 7.796 5.367 -18.945 1.00 91.44 87 GLN A O 1
ATOM 650 N N . CYS A 1 88 ? 6.682 3.420 -18.817 1.00 92.62 88 CYS A N 1
ATOM 651 C CA . CYS A 1 88 ? 7.414 2.736 -19.889 1.00 92.62 88 CYS A CA 1
ATOM 652 C C . CYS A 1 88 ? 6.458 1.977 -20.796 1.00 92.62 88 CYS A C 1
ATOM 654 O O . CYS A 1 88 ? 5.284 1.803 -20.475 1.00 92.62 88 CYS A O 1
ATOM 656 N N . GLU A 1 89 ? 6.990 1.474 -21.906 1.00 94.88 89 GLU A N 1
ATOM 657 C CA . GLU A 1 89 ? 6.251 0.593 -22.796 1.00 94.88 89 GLU A CA 1
ATOM 658 C C . GLU A 1 89 ? 5.853 -0.718 -22.112 1.00 94.88 89 GLU A C 1
ATOM 660 O O . GLU A 1 89 ? 6.661 -1.393 -21.461 1.00 94.88 89 GLU A O 1
ATOM 665 N N . TYR A 1 90 ? 4.595 -1.107 -22.298 1.00 93.31 90 TYR A N 1
ATOM 666 C CA . TYR A 1 90 ? 4.112 -2.431 -21.935 1.00 93.31 90 TYR A CA 1
ATOM 667 C C . TYR A 1 90 ? 4.878 -3.510 -22.730 1.00 93.31 90 TYR A C 1
ATOM 669 O O . TYR A 1 90 ? 5.066 -3.348 -23.937 1.00 93.31 90 TYR A O 1
ATOM 677 N N . PRO A 1 91 ? 5.304 -4.632 -22.107 1.00 93.62 91 PRO A N 1
ATOM 678 C CA . PRO A 1 91 ? 4.956 -5.112 -20.761 1.00 93.62 91 PRO A CA 1
ATOM 679 C C . PRO A 1 91 ? 5.899 -4.668 -19.626 1.00 93.62 91 PRO A C 1
ATOM 681 O O . PRO A 1 91 ? 5.771 -5.165 -18.509 1.00 93.62 91 PRO A O 1
ATOM 684 N N . ASN A 1 92 ? 6.860 -3.770 -19.862 1.00 93.62 92 ASN A N 1
ATOM 685 C CA . ASN A 1 92 ? 7.883 -3.391 -18.877 1.00 93.62 92 ASN A CA 1
ATOM 686 C C . ASN A 1 92 ? 7.382 -2.366 -17.839 1.00 93.62 92 ASN A C 1
ATOM 688 O O . ASN A 1 92 ? 7.958 -1.292 -17.662 1.00 93.62 92 ASN A O 1
ATOM 692 N N . VAL A 1 93 ? 6.291 -2.690 -17.148 1.00 92.00 93 VAL A N 1
ATOM 693 C CA . VAL A 1 93 ? 5.588 -1.744 -16.269 1.00 92.00 93 VAL A CA 1
ATOM 694 C C . VAL A 1 93 ? 6.338 -1.454 -14.962 1.00 92.00 93 VAL A C 1
ATOM 696 O O . VAL A 1 93 ? 6.223 -0.352 -14.440 1.00 92.00 93 VAL A O 1
ATOM 699 N N . GLY A 1 94 ? 7.177 -2.378 -14.478 1.00 93.56 94 GLY A N 1
ATOM 700 C CA . GLY A 1 94 ? 8.022 -2.200 -13.285 1.00 93.56 94 GLY A CA 1
ATOM 701 C C . GLY A 1 94 ? 9.308 -1.391 -13.486 1.00 93.56 94 GLY A C 1
ATOM 702 O O . GLY A 1 94 ? 10.193 -1.428 -12.633 1.00 93.56 94 GLY A O 1
ATOM 703 N N . CYS A 1 95 ? 9.469 -0.703 -14.617 1.00 93.12 95 CYS A N 1
ATOM 704 C CA . CYS A 1 95 ? 10.607 0.190 -14.831 1.00 93.12 95 CYS A CA 1
ATOM 705 C C . CYS A 1 95 ? 10.518 1.440 -13.930 1.00 93.12 95 CYS A C 1
ATOM 707 O O . CYS A 1 95 ? 9.416 1.889 -13.623 1.00 93.12 95 CYS A O 1
ATOM 709 N N . ASN A 1 96 ? 11.650 2.062 -13.587 1.00 94.62 96 ASN A N 1
ATOM 710 C CA . ASN A 1 96 ? 11.733 3.367 -12.896 1.00 94.62 96 ASN A CA 1
ATOM 711 C C . ASN A 1 96 ? 10.993 3.483 -11.549 1.00 94.62 96 ASN A C 1
ATOM 713 O O . ASN A 1 96 ? 10.914 4.574 -11.001 1.00 94.62 96 ASN A O 1
ATOM 717 N N . CYS A 1 97 ? 10.465 2.382 -11.027 1.00 94.31 97 CYS A N 1
ATOM 718 C CA . CYS A 1 97 ? 9.791 2.291 -9.744 1.00 94.31 97 CYS A CA 1
ATOM 719 C C . CYS A 1 97 ? 10.398 1.138 -8.948 1.00 94.31 97 CYS A C 1
ATOM 721 O O . CYS A 1 97 ? 11.096 0.267 -9.493 1.00 94.31 97 CYS A O 1
ATOM 723 N N . ARG A 1 98 ? 10.101 1.092 -7.653 1.00 94.00 98 ARG A N 1
ATOM 724 C CA . ARG A 1 98 ? 10.402 -0.072 -6.826 1.00 94.00 98 ARG A CA 1
ATOM 725 C C . ARG A 1 98 ? 9.754 -1.316 -7.438 1.00 94.00 98 ARG A C 1
ATOM 727 O O . ARG A 1 98 ? 8.558 -1.338 -7.704 1.00 94.00 98 ARG A O 1
ATOM 734 N N . ASN A 1 99 ? 10.534 -2.379 -7.601 1.00 94.00 99 ASN A N 1
ATOM 735 C CA . ASN A 1 99 ? 10.041 -3.702 -7.979 1.00 94.00 99 ASN A CA 1
ATOM 736 C C . ASN A 1 99 ? 10.308 -4.712 -6.840 1.00 94.00 99 ASN A C 1
ATOM 738 O O . ASN A 1 99 ? 11.043 -4.390 -5.901 1.00 94.00 99 ASN A O 1
ATOM 742 N N . PRO A 1 100 ? 9.726 -5.928 -6.880 1.00 93.56 100 PRO A N 1
ATOM 743 C CA . PRO A 1 100 ? 9.898 -6.906 -5.805 1.00 93.56 100 PRO A CA 1
ATOM 744 C C . PRO A 1 100 ? 11.351 -7.358 -5.588 1.00 93.56 100 PRO A C 1
ATOM 746 O O . PRO A 1 100 ? 11.659 -7.897 -4.532 1.00 93.56 100 PRO A O 1
ATOM 749 N N . GLY A 1 101 ? 12.238 -7.217 -6.578 1.00 93.06 101 GLY A N 1
ATOM 750 C CA . GLY A 1 101 ? 13.630 -7.672 -6.484 1.00 93.06 101 GLY A CA 1
ATOM 751 C C . GLY A 1 101 ? 13.814 -9.189 -6.333 1.00 93.06 101 GLY A C 1
ATOM 752 O O . GLY A 1 101 ? 14.919 -9.644 -6.056 1.00 93.06 101 GLY A O 1
ATOM 753 N N . VAL A 1 102 ? 12.751 -9.980 -6.510 1.00 93.81 102 VAL A N 1
ATOM 754 C CA . VAL A 1 102 ? 12.750 -11.444 -6.374 1.00 93.81 102 VAL A CA 1
ATOM 755 C C . VAL A 1 102 ? 12.139 -12.106 -7.607 1.00 93.81 102 VAL A C 1
ATOM 757 O O . VAL A 1 102 ? 11.312 -11.515 -8.304 1.00 93.81 102 VAL A O 1
ATOM 760 N N . ALA A 1 103 ? 12.544 -13.347 -7.885 1.00 92.06 103 ALA A N 1
ATOM 761 C CA . ALA A 1 103 ? 12.031 -14.111 -9.019 1.00 92.06 103 ALA A CA 1
ATOM 762 C C . ALA A 1 103 ? 10.555 -14.517 -8.833 1.00 92.06 103 ALA A C 1
ATOM 764 O O . ALA A 1 103 ? 10.060 -14.629 -7.709 1.00 92.06 103 ALA A O 1
ATOM 765 N N . ILE A 1 104 ? 9.865 -14.795 -9.945 1.00 91.75 104 ILE A N 1
ATOM 766 C CA . ILE A 1 104 ? 8.473 -15.279 -9.961 1.00 91.75 104 ILE A CA 1
ATOM 767 C C . ILE A 1 104 ? 8.322 -16.506 -9.051 1.00 91.75 104 ILE A C 1
ATOM 769 O O . ILE A 1 104 ? 9.179 -17.387 -9.038 1.00 91.75 104 ILE A O 1
ATOM 773 N N . GLY A 1 105 ? 7.223 -16.554 -8.293 1.00 91.12 105 GLY A N 1
ATOM 774 C CA . GLY A 1 105 ? 6.920 -17.648 -7.365 1.00 91.12 105 GLY A CA 1
ATOM 775 C C . GLY A 1 105 ? 7.533 -17.494 -5.970 1.00 91.12 105 GLY A C 1
ATOM 776 O O . GLY A 1 105 ? 7.267 -18.322 -5.105 1.00 91.12 105 GLY A O 1
ATOM 777 N N . ASN A 1 106 ? 8.309 -16.435 -5.723 1.00 93.38 106 ASN A N 1
ATOM 778 C CA . ASN A 1 106 ? 8.864 -16.137 -4.404 1.00 93.38 106 ASN A CA 1
ATOM 779 C C . ASN A 1 106 ? 8.029 -15.085 -3.670 1.00 93.38 106 ASN A C 1
ATOM 781 O O . ASN A 1 106 ? 7.402 -14.221 -4.286 1.00 93.38 106 ASN A O 1
ATOM 785 N N . ARG A 1 107 ? 8.060 -15.134 -2.333 1.00 94.00 107 ARG A N 1
ATOM 786 C CA . ARG A 1 107 ? 7.471 -14.091 -1.488 1.00 94.00 107 ARG A CA 1
ATOM 787 C C . ARG A 1 107 ? 8.185 -12.764 -1.757 1.00 94.00 107 ARG A C 1
ATOM 789 O O . ARG A 1 107 ? 9.410 -12.699 -1.687 1.00 94.00 107 ARG A O 1
ATOM 796 N N . GLY A 1 108 ? 7.411 -11.718 -2.038 1.00 93.50 108 GLY A N 1
ATOM 797 C CA . GLY A 1 108 ? 7.945 -10.368 -2.185 1.00 93.50 108 GLY A CA 1
ATOM 798 C C . GLY A 1 108 ? 8.469 -9.793 -0.858 1.00 93.50 108 GLY A C 1
ATOM 799 O O . GLY A 1 108 ? 8.102 -10.275 0.219 1.00 93.50 108 GLY A O 1
ATOM 800 N N . PRO A 1 109 ? 9.325 -8.759 -0.910 1.00 93.62 109 PRO A N 1
ATOM 801 C CA . PRO A 1 109 ? 9.814 -8.073 0.281 1.00 93.62 109 PRO A CA 1
ATOM 802 C C . PRO A 1 109 ? 8.673 -7.339 0.997 1.00 93.62 109 PRO A C 1
ATOM 804 O O . PRO A 1 109 ? 7.615 -7.093 0.413 1.00 93.62 109 PRO A O 1
ATOM 807 N N . ALA A 1 110 ? 8.903 -6.948 2.253 1.00 92.12 110 ALA A N 1
ATOM 808 C CA . ALA A 1 110 ? 7.960 -6.125 3.007 1.00 92.12 110 ALA A CA 1
ATOM 809 C C . ALA A 1 110 ? 7.666 -4.800 2.283 1.00 92.12 110 ALA A C 1
ATOM 811 O O . ALA A 1 110 ? 8.554 -4.202 1.668 1.00 92.12 110 ALA A O 1
ATOM 812 N N . PHE A 1 111 ? 6.427 -4.331 2.370 1.00 93.38 111 PHE A N 1
ATOM 813 C CA . PHE A 1 111 ? 5.967 -3.083 1.770 1.00 93.38 111 PHE A CA 1
ATOM 814 C C . PHE A 1 111 ? 5.008 -2.360 2.722 1.00 93.38 111 PHE A C 1
ATOM 816 O O . PHE A 1 111 ? 4.401 -3.020 3.567 1.00 93.38 111 PHE A O 1
ATOM 823 N N . PRO A 1 112 ? 4.891 -1.025 2.624 1.00 93.12 112 PRO A N 1
ATOM 824 C CA . PRO A 1 112 ? 3.995 -0.274 3.489 1.00 93.12 112 PRO A CA 1
ATOM 825 C C . PRO A 1 112 ? 2.536 -0.507 3.098 1.00 93.12 112 PRO A C 1
ATOM 827 O O . PRO A 1 112 ? 2.182 -0.529 1.917 1.00 93.12 112 PRO A O 1
ATOM 830 N N . VAL A 1 113 ? 1.697 -0.647 4.119 1.00 94.19 113 VAL A N 1
ATOM 831 C CA . VAL A 1 113 ? 0.243 -0.710 4.002 1.00 94.19 113 VAL A CA 1
ATOM 832 C C . VAL A 1 113 ? -0.317 0.375 4.904 1.00 94.19 113 VAL A C 1
ATOM 834 O O . VAL A 1 113 ? -0.123 0.344 6.117 1.00 94.19 113 VAL A O 1
ATOM 837 N N . TYR A 1 114 ? -1.000 1.342 4.307 1.00 93.88 114 TYR A N 1
ATOM 838 C CA . TYR A 1 114 ? -1.689 2.388 5.052 1.00 93.88 114 TYR A CA 1
ATOM 839 C C . TYR A 1 114 ? -3.096 1.911 5.348 1.00 93.88 114 TYR A C 1
ATOM 841 O O . TYR A 1 114 ? -3.748 1.353 4.466 1.00 93.88 114 TYR A O 1
ATOM 849 N N . TYR A 1 115 ? -3.592 2.150 6.555 1.00 95.56 115 TYR A N 1
ATOM 850 C CA . TYR A 1 115 ? -4.954 1.772 6.885 1.00 95.56 115 TYR A CA 1
ATOM 851 C C . TYR A 1 115 ? -5.698 2.878 7.619 1.00 95.56 115 TYR A C 1
ATOM 853 O O . TYR A 1 115 ? -5.115 3.702 8.321 1.00 95.56 115 TYR A O 1
ATOM 861 N N . THR A 1 116 ? -7.011 2.876 7.444 1.00 96.19 116 THR A N 1
ATOM 862 C CA . THR A 1 116 ? -7.950 3.587 8.308 1.00 96.19 116 THR A CA 1
ATOM 863 C C . THR A 1 116 ? -8.979 2.594 8.811 1.00 96.19 116 THR A C 1
ATOM 865 O O . THR A 1 116 ? -9.203 1.547 8.200 1.00 96.19 116 THR A O 1
ATOM 868 N N . TYR A 1 117 ? -9.603 2.905 9.939 1.00 95.75 117 TYR A N 1
ATOM 869 C CA . TYR A 1 117 ? -10.670 2.082 10.477 1.00 95.75 117 TYR A CA 1
ATOM 870 C C . TYR A 1 117 ? -11.809 2.950 10.994 1.00 95.75 117 TYR A C 1
ATOM 872 O O . TYR A 1 117 ? -11.606 4.083 11.432 1.00 95.75 117 TYR A O 1
ATOM 880 N N . GLN A 1 118 ? -13.021 2.412 10.931 1.00 95.12 118 GLN A N 1
ATOM 881 C CA . GLN A 1 118 ? -14.216 3.079 11.419 1.00 95.12 118 GLN A CA 1
ATOM 882 C C . GLN A 1 118 ? -15.215 2.049 11.933 1.00 95.12 118 GLN A C 1
ATOM 884 O O . GLN A 1 118 ? -15.551 1.095 11.231 1.00 95.12 118 GLN A O 1
ATOM 889 N N . ARG A 1 119 ? -15.746 2.277 13.137 1.00 94.94 119 ARG A N 1
ATOM 890 C CA . ARG A 1 119 ? -16.959 1.594 13.594 1.00 94.94 119 ARG A CA 1
ATOM 891 C C . ARG A 1 119 ? -18.161 2.205 12.875 1.00 94.94 119 ARG A C 1
ATOM 893 O O . ARG A 1 119 ? -18.426 3.397 13.017 1.00 94.94 119 ARG A O 1
ATOM 900 N N . CYS A 1 120 ? -18.840 1.403 12.064 1.00 94.56 120 CYS A N 1
ATOM 901 C CA . CYS A 1 120 ? -19.977 1.825 11.245 1.00 94.56 120 CYS A CA 1
ATOM 902 C C . CYS A 1 120 ? -21.315 1.554 11.942 1.00 94.56 120 CYS A C 1
ATOM 904 O O . CYS A 1 120 ? -22.269 2.303 11.748 1.00 94.56 120 CYS A O 1
ATOM 906 N N . SER A 1 121 ? -21.379 0.499 12.755 1.00 93.38 121 SER A N 1
ATOM 907 C CA . SER A 1 121 ? -22.520 0.149 13.604 1.00 93.38 121 SER A CA 1
ATOM 908 C C . SER A 1 121 ? -22.045 -0.674 14.807 1.00 93.38 121 SER A C 1
ATOM 910 O O . SER A 1 121 ? -20.843 -0.863 15.002 1.00 93.38 121 SER A O 1
ATOM 912 N N . ASP A 1 122 ? -22.971 -1.189 15.612 1.00 88.81 122 ASP A N 1
ATOM 913 C CA . ASP A 1 122 ? -22.629 -2.102 16.708 1.00 88.81 122 ASP A CA 1
ATOM 914 C C . ASP A 1 122 ? -22.122 -3.464 16.232 1.00 88.81 122 ASP A C 1
ATOM 916 O O . ASP A 1 122 ? -21.443 -4.157 16.977 1.00 88.81 122 ASP A O 1
ATOM 920 N N . THR A 1 123 ? -22.381 -3.824 14.975 1.00 90.06 123 THR A N 1
ATOM 921 C CA . THR A 1 123 ? -21.993 -5.121 14.405 1.00 90.06 123 THR A CA 1
ATOM 922 C C . THR A 1 123 ? -21.032 -4.992 13.226 1.00 90.06 123 THR A C 1
ATOM 924 O O . THR A 1 123 ? -20.760 -5.981 12.549 1.00 90.06 123 THR A O 1
ATOM 927 N N . GLU A 1 124 ? -20.545 -3.785 12.924 1.00 92.75 124 GLU A N 1
ATOM 928 C CA . GLU A 1 124 ? -19.713 -3.535 11.748 1.00 92.75 124 GLU A CA 1
ATOM 929 C C . GLU A 1 124 ? -18.578 -2.559 12.049 1.00 92.75 124 GLU A C 1
ATOM 931 O O . GLU A 1 124 ? -18.793 -1.406 12.437 1.00 92.75 124 GLU A O 1
ATOM 936 N N . VAL A 1 125 ? -17.361 -3.014 11.764 1.00 94.88 125 VAL A N 1
ATOM 937 C CA . VAL A 1 125 ? -16.163 -2.185 11.663 1.00 94.88 125 VAL A CA 1
ATOM 938 C C . VAL A 1 125 ? -15.591 -2.356 10.263 1.00 94.88 125 VAL A C 1
ATOM 940 O O . VAL A 1 125 ? -15.442 -3.477 9.779 1.00 94.88 125 VAL A O 1
ATOM 943 N N . ARG A 1 126 ? -15.255 -1.243 9.613 1.00 95.75 126 ARG A N 1
ATOM 944 C CA . ARG A 1 126 ? -14.549 -1.236 8.331 1.00 95.75 126 ARG A CA 1
ATOM 945 C C . ARG A 1 126 ? -13.093 -0.902 8.562 1.00 95.75 126 ARG A C 1
ATOM 947 O O . ARG A 1 126 ? -12.802 0.094 9.215 1.00 95.75 126 ARG A O 1
ATOM 954 N N . VAL A 1 127 ? -12.208 -1.702 7.978 1.00 96.81 127 VAL A N 1
ATOM 955 C CA . VAL A 1 127 ? -10.785 -1.392 7.839 1.00 96.81 127 VAL A CA 1
ATOM 956 C C . VAL A 1 127 ? -10.499 -1.225 6.353 1.00 96.81 127 VAL A C 1
ATOM 958 O O . VAL A 1 127 ? -10.799 -2.116 5.558 1.00 96.81 127 VAL A O 1
ATOM 961 N N . VAL A 1 128 ? -9.971 -0.069 5.967 1.00 97.25 128 VAL A N 1
ATOM 962 C CA . VAL A 1 128 ? -9.618 0.246 4.581 1.00 97.25 128 VAL A CA 1
ATOM 963 C C . VAL A 1 128 ? -8.109 0.197 4.462 1.00 97.25 128 VAL A C 1
ATOM 965 O O . VAL A 1 128 ? -7.430 0.948 5.151 1.00 97.25 128 VAL A O 1
ATOM 968 N N . TYR A 1 129 ? -7.598 -0.651 3.574 1.00 97.69 129 TYR A N 1
ATOM 969 C CA . TYR A 1 129 ? -6.171 -0.765 3.284 1.00 97.69 129 TYR A CA 1
ATOM 970 C C . TYR A 1 129 ? -5.847 -0.040 1.983 1.00 97.69 129 TYR A C 1
ATOM 972 O O . TYR A 1 129 ? -6.534 -0.220 0.978 1.00 97.69 129 TYR A O 1
ATOM 980 N N . ASN A 1 130 ? -4.777 0.742 1.990 1.00 96.44 130 ASN A N 1
ATOM 981 C CA . ASN A 1 130 ? -4.313 1.523 0.857 1.00 96.44 130 ASN A CA 1
ATOM 982 C C . ASN A 1 130 ? -2.848 1.190 0.586 1.00 96.44 130 ASN A C 1
ATOM 984 O O . ASN A 1 130 ? -2.020 1.127 1.499 1.00 96.44 130 ASN A O 1
ATOM 988 N N . LEU A 1 131 ? -2.541 0.997 -0.690 1.00 96.12 131 LEU A N 1
ATOM 989 C CA . LEU A 1 131 ? -1.189 0.802 -1.190 1.00 96.12 131 LEU A CA 1
ATOM 990 C C . LEU A 1 131 ? -0.816 2.012 -2.032 1.00 96.12 131 LEU A C 1
ATOM 992 O O . LEU A 1 131 ? -1.634 2.493 -2.815 1.00 96.12 131 LEU A O 1
ATOM 996 N N . PHE A 1 132 ? 0.421 2.470 -1.893 1.00 95.19 132 PHE A N 1
ATOM 997 C CA . PHE A 1 132 ? 0.958 3.534 -2.726 1.00 95.19 132 PHE A CA 1
ATOM 998 C C . PHE A 1 132 ? 1.909 2.956 -3.774 1.00 95.19 132 PHE A C 1
ATOM 1000 O O . PHE A 1 132 ? 2.755 2.114 -3.464 1.00 95.19 132 PHE A O 1
ATOM 1007 N N . TYR A 1 133 ? 1.773 3.436 -5.007 1.00 94.62 133 TYR A N 1
ATOM 1008 C CA . TYR A 1 133 ? 2.649 3.122 -6.127 1.00 94.62 133 TYR A CA 1
ATOM 1009 C C . TYR A 1 133 ? 3.164 4.431 -6.718 1.00 94.62 133 TYR A C 1
ATOM 1011 O O . TYR A 1 133 ? 2.408 5.388 -6.848 1.00 94.62 133 TYR A O 1
ATOM 1019 N N . GLU A 1 134 ? 4.435 4.459 -7.120 1.00 93.94 134 GLU A N 1
ATOM 1020 C CA . GLU A 1 134 ? 5.063 5.646 -7.730 1.00 93.94 134 GLU A CA 1
ATOM 1021 C C . GLU A 1 134 ? 4.450 6.004 -9.086 1.00 93.94 134 GLU A C 1
ATOM 1023 O O . GLU A 1 134 ? 4.663 7.102 -9.592 1.00 93.94 134 GLU A O 1
ATOM 1028 N N . LYS A 1 135 ? 3.719 5.064 -9.689 1.00 92.25 135 LYS A N 1
ATOM 1029 C CA . LYS A 1 135 ? 2.965 5.255 -10.919 1.00 92.25 135 LYS A CA 1
ATOM 1030 C C . LYS A 1 135 ? 1.894 4.191 -11.082 1.00 92.25 135 LYS A C 1
ATOM 1032 O O . LYS A 1 135 ? 1.976 3.105 -10.503 1.00 92.25 135 LYS A O 1
ATOM 1037 N N . ASP A 1 136 ? 0.969 4.497 -11.972 1.00 89.44 136 ASP A N 1
ATOM 1038 C CA . ASP A 1 136 ? -0.000 3.579 -12.542 1.00 89.44 136 ASP A CA 1
ATOM 1039 C C . ASP A 1 136 ? 0.105 3.650 -14.074 1.00 89.44 136 ASP A C 1
ATOM 1041 O O . ASP A 1 136 ? 0.398 4.704 -14.640 1.00 89.44 136 ASP A O 1
ATOM 1045 N N . GLY A 1 137 ? -0.117 2.521 -14.740 1.00 88.81 137 GLY A N 1
ATOM 1046 C CA . GLY A 1 137 ? -0.160 2.434 -16.193 1.00 88.81 137 GLY A CA 1
ATOM 1047 C C . GLY A 1 137 ? 1.184 2.304 -16.918 1.00 88.81 137 GLY A C 1
ATOM 1048 O O . GLY A 1 137 ? 2.258 2.077 -16.351 1.00 88.81 137 GLY A O 1
ATOM 1049 N N . ALA A 1 138 ? 1.075 2.347 -18.242 1.00 92.06 138 ALA A N 1
ATOM 1050 C CA . ALA A 1 138 ? 2.137 2.110 -19.210 1.00 92.06 138 ALA A CA 1
ATOM 1051 C C . ALA A 1 138 ? 1.795 2.750 -20.562 1.00 92.06 138 ALA A C 1
ATOM 1053 O O . ALA A 1 138 ? 0.632 3.049 -20.847 1.00 92.06 138 ALA A O 1
ATOM 1054 N N . THR A 1 139 ? 2.793 2.853 -21.435 1.00 93.25 139 THR A N 1
ATOM 1055 C CA . THR A 1 139 ? 2.578 3.194 -22.841 1.00 93.25 139 THR A CA 1
ATOM 1056 C C . THR A 1 139 ? 2.287 1.923 -23.636 1.00 93.25 139 THR A C 1
ATOM 1058 O O . THR A 1 139 ? 3.065 0.968 -23.603 1.00 93.25 139 THR A O 1
ATO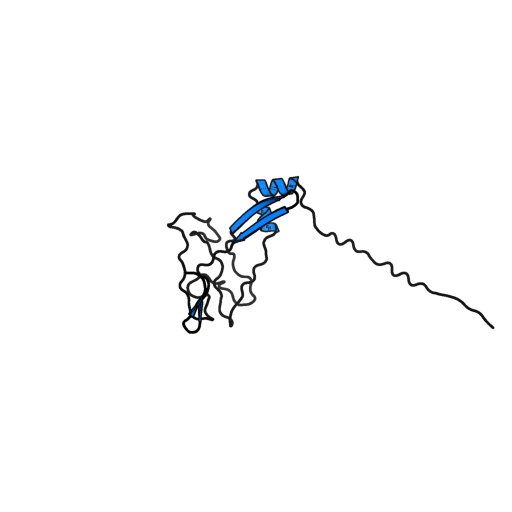M 1061 N N . PHE A 1 140 ? 1.195 1.898 -24.392 1.00 90.81 140 PHE A N 1
ATOM 1062 C CA . PHE A 1 140 ? 0.863 0.802 -25.300 1.00 90.81 140 PHE A CA 1
ATOM 1063 C C . PHE A 1 140 ? 0.498 1.357 -26.675 1.00 90.81 140 PHE A C 1
ATOM 1065 O O . PHE A 1 140 ? -0.465 2.105 -26.802 1.00 90.81 140 PHE A O 1
ATOM 1072 N N . ALA A 1 141 ? 1.277 1.012 -27.706 1.00 90.25 141 ALA A N 1
ATOM 1073 C CA . ALA A 1 141 ? 1.063 1.488 -29.078 1.00 90.25 141 ALA A CA 1
ATOM 1074 C C . ALA A 1 141 ? 0.899 3.025 -29.186 1.00 90.25 141 ALA A C 1
ATOM 1076 O O . ALA A 1 141 ? 0.066 3.522 -29.940 1.00 90.25 141 ALA A O 1
ATOM 1077 N N . GLY A 1 142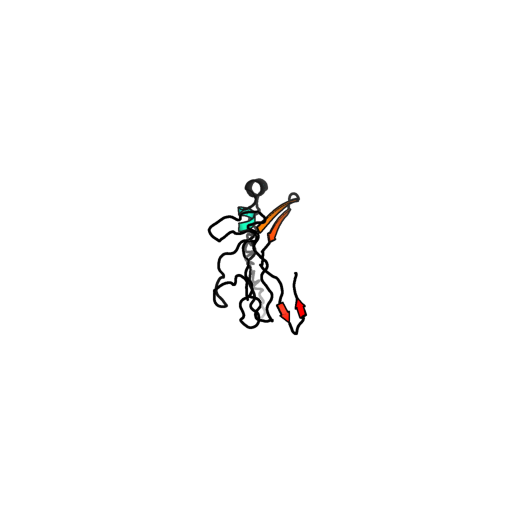 ? 1.679 3.779 -28.403 1.00 86.19 142 GLY A N 1
ATOM 1078 C CA . GLY A 1 142 ? 1.620 5.245 -28.353 1.00 86.19 142 GLY A CA 1
ATOM 1079 C C . GLY A 1 142 ? 0.521 5.829 -27.456 1.00 86.19 142 GLY A C 1
ATOM 1080 O O . GLY A 1 142 ? 0.439 7.046 -27.332 1.00 86.19 142 GLY A O 1
ATOM 1081 N N . ILE A 1 143 ? -0.295 4.995 -26.806 1.00 87.94 143 ILE A N 1
ATOM 1082 C CA . ILE A 1 143 ? -1.328 5.421 -25.854 1.00 87.94 143 ILE A CA 1
ATOM 1083 C C . ILE A 1 143 ? -0.758 5.355 -24.438 1.00 87.94 143 ILE A C 1
ATOM 1085 O O . ILE A 1 143 ? -0.317 4.288 -24.009 1.00 87.94 143 ILE A O 1
ATOM 1089 N N . GLN A 1 144 ? -0.787 6.473 -23.715 1.00 88.81 144 GLN A N 1
ATOM 1090 C CA . GLN A 1 144 ? -0.497 6.510 -22.280 1.00 88.81 144 GLN A CA 1
ATOM 1091 C C . GLN A 1 144 ? -1.741 6.078 -21.498 1.00 88.81 144 GLN A C 1
ATOM 1093 O O . GLN A 1 144 ? -2.853 6.526 -21.778 1.00 88.81 144 GLN A O 1
ATOM 1098 N N . THR A 1 145 ? -1.558 5.163 -20.554 1.00 87.38 145 THR A N 1
ATOM 1099 C CA . THR A 1 145 ? -2.620 4.642 -19.679 1.00 87.38 145 THR A CA 1
ATOM 1100 C C . THR A 1 145 ? -2.297 4.985 -18.232 1.00 87.38 145 THR A C 1
ATOM 1102 O O . THR A 1 145 ? -1.140 5.242 -17.932 1.00 87.38 145 THR A O 1
ATOM 1105 N N . GLY A 1 146 ? -3.276 4.942 -17.330 1.00 83.31 146 GLY A N 1
ATOM 1106 C CA . GLY A 1 146 ? -3.062 5.273 -15.917 1.00 83.31 146 GLY A CA 1
ATOM 1107 C C . GLY A 1 146 ? -3.293 6.752 -15.609 1.00 83.31 146 GLY A C 1
ATOM 1108 O O . GLY A 1 146 ? -3.898 7.471 -16.404 1.00 83.31 146 GLY A O 1
ATOM 1109 N N . HIS A 1 147 ? -2.859 7.165 -14.422 1.00 75.12 147 HIS A N 1
ATOM 1110 C CA . HIS A 1 147 ? -3.034 8.519 -13.900 1.00 75.12 147 HIS A CA 1
ATOM 1111 C C . HIS A 1 147 ? -1.735 9.327 -14.033 1.00 75.12 147 HIS A C 1
ATOM 1113 O O . HIS A 1 147 ? -0.652 8.751 -13.897 1.00 75.12 147 HIS A O 1
ATOM 1119 N N . ASP A 1 148 ? -1.879 10.632 -14.287 1.00 57.91 148 ASP A N 1
ATOM 1120 C CA . ASP A 1 148 ? -0.782 11.609 -14.387 1.00 57.91 148 ASP A CA 1
ATOM 1121 C C . ASP A 1 148 ? -0.287 12.079 -13.009 1.00 57.91 148 ASP A C 1
ATOM 1123 O O . ASP A 1 148 ? -1.137 12.459 -12.166 1.00 57.91 148 ASP A O 1
#

Radius of gyration: 26.14 Å; chains: 1; bounding box: 56×91×54 Å

Organism: NCBI:txid1316194

pLDDT: mean 85.69, std 15.98, range [35.97, 97.69]